Protein AF-A0A522GBX0-F1 (afdb_monomer_lite)

Radius of gyration: 20.33 Å; chains: 1; bounding box: 34×57×52 Å

Sequence (76 aa):
MTDTYHQHLPLFQEQPALINGIARSYVSGVERGQRNISLLNILRLAQALNLPLIALLEPPEQKESFRSRPTPVAIT

Foldseek 3Di:
DPDPDPDDDDQPPDDQQPLPDQDPVNVVCVVVVNDDDDLVVLVSVCVNVSHDSVVSVDDPPDPPPPPPPPDDDDDD

Structure (mmCIF, N/CA/C/O backbone):
data_AF-A0A522GBX0-F1
#
_entry.id   AF-A0A522GBX0-F1
#
loop_
_atom_site.group_PDB
_atom_site.id
_atom_site.type_symbol
_atom_site.label_atom_id
_atom_site.label_alt_id
_atom_site.label_comp_id
_atom_site.label_asym_id
_atom_site.label_entity_id
_atom_site.label_seq_id
_atom_site.pdbx_PDB_ins_code
_atom_site.Cartn_x
_atom_site.Cartn_y
_atom_site.Cartn_z
_atom_site.occupancy
_atom_site.B_iso_or_equiv
_atom_site.auth_seq_id
_atom_site.auth_comp_id
_atom_site.auth_asym_id
_atom_site.auth_atom_id
_atom_site.pdbx_PDB_model_num
ATOM 1 N N . MET A 1 1 ? -21.484 6.628 17.081 1.00 43.06 1 MET A N 1
ATOM 2 C CA . MET A 1 1 ? -21.597 6.129 15.690 1.00 43.06 1 MET A CA 1
ATOM 3 C C . MET A 1 1 ? -20.192 5.825 15.164 1.00 43.06 1 MET A C 1
ATOM 5 O O . MET A 1 1 ? -19.790 6.372 14.151 1.00 43.06 1 MET A O 1
ATOM 9 N N . THR A 1 2 ? -19.441 4.990 15.892 1.00 35.56 2 THR A N 1
ATOM 10 C CA . THR A 1 2 ? -18.061 4.559 15.587 1.00 35.56 2 THR A CA 1
ATOM 11 C C . THR A 1 2 ? -17.759 3.285 16.395 1.00 35.56 2 THR A C 1
ATOM 13 O O . THR A 1 2 ? -16.853 3.277 17.212 1.00 35.56 2 THR A O 1
ATOM 16 N N . ASP A 1 3 ? -18.559 2.227 16.240 1.00 39.75 3 ASP A N 1
ATOM 17 C CA . ASP A 1 3 ? -18.353 0.955 16.974 1.00 39.75 3 ASP A CA 1
ATOM 18 C C . ASP A 1 3 ? -18.326 -0.270 16.046 1.00 39.75 3 ASP A C 1
ATOM 20 O O . ASP A 1 3 ? -18.393 -1.414 16.482 1.00 39.75 3 ASP A O 1
ATOM 24 N N . THR A 1 4 ? -18.234 -0.064 14.731 1.00 46.72 4 THR A N 1
ATOM 25 C CA . THR A 1 4 ? -18.582 -1.112 13.758 1.00 46.72 4 THR A CA 1
ATOM 26 C C . THR A 1 4 ? -17.459 -1.429 12.772 1.00 46.72 4 THR A C 1
ATOM 28 O O . THR A 1 4 ? -17.718 -1.616 11.592 1.00 46.72 4 THR A O 1
ATOM 31 N N . TYR A 1 5 ? -16.205 -1.502 13.232 1.00 49.12 5 TYR A N 1
ATOM 32 C CA . TYR A 1 5 ? -15.101 -2.036 12.409 1.00 49.12 5 TYR A CA 1
ATOM 33 C C . TYR A 1 5 ? -14.352 -3.223 13.033 1.00 49.12 5 TYR A C 1
ATOM 35 O O . TYR A 1 5 ? -13.602 -3.891 12.330 1.00 49.12 5 TYR A O 1
ATOM 43 N N . HIS A 1 6 ? -14.591 -3.565 14.305 1.00 51.09 6 HIS A N 1
ATOM 44 C CA . HIS A 1 6 ? -13.811 -4.608 14.989 1.00 51.09 6 HIS A CA 1
ATOM 45 C C . HIS A 1 6 ? -14.388 -6.024 14.942 1.00 51.09 6 HIS A C 1
ATOM 47 O O . HIS A 1 6 ? -13.723 -6.951 15.391 1.00 51.09 6 HIS A O 1
ATOM 53 N N . GLN A 1 7 ? -15.613 -6.231 14.454 1.00 42.09 7 GLN A N 1
ATOM 54 C CA . GLN A 1 7 ? -16.299 -7.479 14.796 1.00 42.09 7 GLN A CA 1
ATOM 55 C C . GLN A 1 7 ? -16.175 -8.614 13.786 1.00 42.09 7 GLN A C 1
ATOM 57 O O . GLN A 1 7 ? -16.180 -9.747 14.242 1.00 42.09 7 GLN A O 1
ATOM 62 N N . HIS A 1 8 ? -16.033 -8.419 12.478 1.00 44.75 8 HIS A N 1
ATOM 63 C CA . HIS A 1 8 ? -15.987 -9.559 11.546 1.00 44.75 8 HIS A CA 1
ATOM 64 C C . HIS A 1 8 ? -14.942 -9.318 10.464 1.00 44.75 8 HIS A C 1
ATOM 66 O O . HIS A 1 8 ? -15.256 -8.869 9.365 1.00 44.75 8 HIS A O 1
ATOM 72 N N . LEU A 1 9 ? -13.685 -9.622 10.779 1.00 51.41 9 LEU A N 1
ATOM 73 C CA . LEU A 1 9 ? -12.687 -9.816 9.745 1.00 51.41 9 LEU A CA 1
ATOM 74 C C . LEU A 1 9 ? -12.773 -11.284 9.303 1.00 51.41 9 LEU A C 1
ATOM 76 O O . LEU A 1 9 ? -12.380 -12.159 10.077 1.00 51.41 9 LEU A O 1
ATOM 80 N N . PRO A 1 10 ? -13.346 -11.594 8.125 1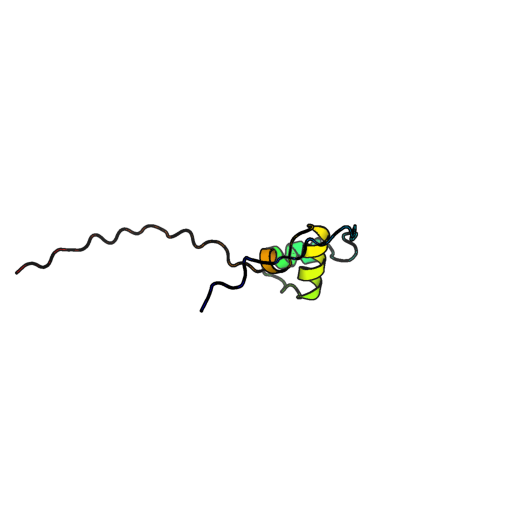.00 45.69 10 PRO A N 1
ATOM 81 C CA . PRO A 1 10 ? -13.401 -12.967 7.653 1.00 45.69 10 PRO A CA 1
ATOM 82 C C . PRO A 1 10 ? -11.970 -13.485 7.531 1.00 45.69 10 PRO A C 1
ATOM 84 O O . PRO A 1 10 ? -11.156 -12.936 6.788 1.00 45.69 10 PRO A O 1
ATOM 87 N N . LEU A 1 11 ? -11.674 -14.523 8.313 1.00 51.47 11 LEU A N 1
ATOM 88 C CA . LEU A 1 11 ? -10.444 -15.292 8.235 1.00 51.47 11 LEU A CA 1
ATOM 89 C C . LEU A 1 11 ? -10.315 -15.781 6.793 1.00 51.47 11 LEU A C 1
ATOM 91 O O . LEU A 1 11 ? -11.096 -16.623 6.346 1.00 51.47 11 LEU A O 1
ATOM 95 N N . PHE A 1 12 ? -9.377 -15.197 6.050 1.00 50.78 12 PHE A N 1
ATOM 96 C CA . PHE A 1 12 ? -9.083 -15.606 4.686 1.00 50.78 12 PHE A CA 1
ATOM 97 C C . PHE A 1 12 ? -8.377 -16.958 4.778 1.00 50.78 12 PHE A C 1
ATOM 99 O O . PHE A 1 12 ? -7.171 -17.036 4.991 1.00 50.78 12 PHE A O 1
ATOM 106 N N . GLN A 1 13 ? -9.164 -18.031 4.741 1.00 47.22 13 GLN A N 1
ATOM 107 C CA . GLN A 1 13 ? -8.642 -19.387 4.736 1.00 47.22 13 GLN A CA 1
ATOM 108 C C . GLN A 1 13 ? -7.873 -19.602 3.428 1.00 47.22 13 GLN A C 1
ATOM 110 O O . GLN A 1 13 ? -8.446 -19.537 2.343 1.00 47.22 13 GLN A O 1
ATOM 115 N N . GLU A 1 14 ? -6.566 -19.814 3.582 1.00 60.78 14 GLU A N 1
ATOM 116 C CA . GLU A 1 14 ? -5.646 -20.446 2.638 1.00 60.78 14 GLU A CA 1
ATOM 117 C C . GLU A 1 14 ? -5.730 -19.960 1.179 1.00 60.78 14 GLU A C 1
ATOM 119 O O . GLU A 1 14 ? -6.312 -20.618 0.318 1.00 60.78 14 GLU A O 1
ATOM 124 N N . GLN A 1 15 ? -5.034 -18.867 0.848 1.00 50.06 15 GLN A N 1
ATOM 125 C CA . GLN A 1 15 ? -4.445 -18.757 -0.491 1.00 50.06 15 GLN A CA 1
ATOM 126 C C . GLN A 1 15 ? -2.975 -18.344 -0.389 1.00 50.06 15 GLN A C 1
ATOM 128 O O . GLN A 1 15 ? -2.688 -17.212 0.006 1.00 50.06 15 GLN A O 1
ATOM 133 N N . PRO A 1 16 ? -2.032 -19.227 -0.767 1.00 53.47 16 PRO A N 1
ATOM 134 C CA . PRO A 1 16 ? -0.627 -18.877 -0.888 1.00 53.47 16 PRO A CA 1
ATOM 135 C C . PRO A 1 16 ? -0.469 -17.992 -2.128 1.00 53.47 16 PRO A C 1
ATOM 137 O O . PRO A 1 16 ? -0.180 -18.455 -3.232 1.00 53.47 16 PRO A O 1
ATOM 140 N N . ALA A 1 17 ? -0.715 -16.696 -1.965 1.00 50.19 17 ALA A N 1
ATOM 141 C CA . ALA A 1 17 ? -0.501 -15.724 -3.018 1.00 50.19 17 ALA A CA 1
ATOM 142 C C . ALA A 1 17 ? 0.994 -15.413 -3.058 1.00 50.19 17 ALA A C 1
ATOM 144 O O . ALA A 1 17 ? 1.508 -14.616 -2.273 1.00 50.19 17 ALA A O 1
ATOM 145 N N . LEU A 1 18 ? 1.695 -16.083 -3.976 1.00 48.25 18 LEU A N 1
ATOM 146 C CA . LEU A 1 18 ? 3.013 -15.675 -4.441 1.00 48.25 18 LEU A CA 1
ATOM 147 C C . LEU A 1 18 ? 3.082 -14.143 -4.488 1.00 48.25 18 LEU A C 1
ATOM 149 O O . LEU A 1 18 ? 2.188 -13.490 -5.031 1.00 48.25 18 LEU A O 1
ATOM 153 N N . ILE A 1 19 ? 4.181 -13.585 -3.986 1.00 53.59 19 ILE A N 1
ATOM 154 C CA . ILE A 1 19 ? 4.559 -12.175 -4.124 1.00 53.59 19 ILE A CA 1
ATOM 155 C C . ILE A 1 19 ? 4.917 -11.902 -5.601 1.00 53.59 19 ILE A C 1
ATOM 157 O O . ILE A 1 19 ? 6.015 -11.476 -5.943 1.00 53.59 19 ILE A O 1
ATOM 161 N N . ASN A 1 20 ? 4.024 -12.223 -6.530 1.00 60.28 20 ASN A N 1
ATOM 162 C CA . ASN A 1 20 ? 4.269 -12.139 -7.956 1.00 60.28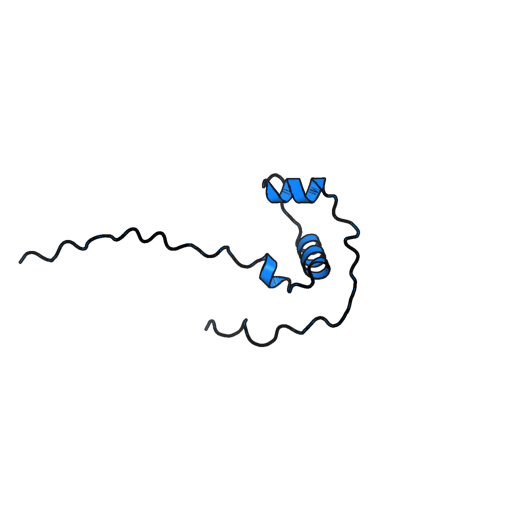 20 ASN A CA 1
ATOM 163 C C . ASN A 1 20 ? 3.756 -10.796 -8.464 1.00 60.28 20 ASN A C 1
ATOM 165 O O . ASN A 1 20 ? 2.564 -10.615 -8.707 1.00 60.28 20 ASN A O 1
ATOM 169 N N . GLY A 1 21 ? 4.682 -9.855 -8.657 1.00 68.25 21 GLY A N 1
ATOM 170 C CA . GLY A 1 21 ? 4.453 -8.715 -9.549 1.00 68.25 21 GLY A CA 1
ATOM 171 C C . GLY A 1 21 ? 4.763 -7.328 -8.996 1.00 68.25 21 GLY A C 1
ATOM 172 O O . GLY A 1 21 ? 4.568 -6.358 -9.726 1.00 68.25 21 GLY A O 1
ATOM 173 N N . ILE A 1 22 ? 5.261 -7.191 -7.761 1.00 82.06 22 ILE A N 1
ATOM 174 C CA . ILE A 1 22 ? 5.731 -5.893 -7.253 1.00 82.06 22 ILE A CA 1
ATOM 175 C C . ILE A 1 22 ? 7.259 -5.890 -7.220 1.00 82.06 22 ILE A C 1
ATOM 177 O O . ILE A 1 22 ? 7.887 -6.589 -6.430 1.00 82.06 22 ILE A O 1
ATOM 181 N N . ALA A 1 23 ? 7.872 -5.092 -8.095 1.00 86.62 23 ALA A N 1
ATOM 182 C CA . ALA A 1 23 ? 9.320 -4.940 -8.114 1.00 86.62 23 ALA A CA 1
ATOM 183 C C . ALA A 1 23 ? 9.814 -4.312 -6.802 1.00 86.62 23 ALA A C 1
ATOM 185 O O . ALA A 1 23 ? 9.261 -3.314 -6.336 1.00 86.62 23 ALA A O 1
ATOM 186 N N . ARG A 1 24 ? 10.922 -4.822 -6.252 1.00 86.00 24 ARG A N 1
ATOM 187 C CA . ARG A 1 24 ? 11.558 -4.252 -5.050 1.00 86.00 24 ARG A CA 1
ATOM 188 C C . ARG A 1 24 ? 11.839 -2.752 -5.196 1.00 86.00 24 ARG A C 1
ATOM 190 O O . ARG A 1 24 ? 11.610 -1.989 -4.269 1.00 86.00 24 ARG A O 1
ATOM 197 N N . SER A 1 25 ? 12.274 -2.315 -6.380 1.00 89.75 25 SER A N 1
ATOM 198 C CA . SER A 1 25 ? 12.516 -0.899 -6.687 1.00 89.75 25 SER A CA 1
ATOM 199 C C . SER A 1 25 ? 11.252 -0.036 -6.616 1.00 89.75 25 SER A C 1
ATOM 201 O O . SER A 1 25 ? 11.336 1.131 -6.232 1.00 89.75 25 SER A O 1
ATOM 203 N N . TYR A 1 26 ? 10.087 -0.598 -6.951 1.00 90.38 26 TYR A N 1
ATOM 204 C CA . TYR A 1 26 ? 8.801 0.075 -6.795 1.00 90.38 26 TYR A CA 1
ATOM 205 C C . TYR A 1 26 ? 8.450 0.232 -5.313 1.00 90.38 26 TYR A C 1
ATOM 207 O O . TYR A 1 26 ? 8.154 1.350 -4.899 1.00 90.38 26 TYR A O 1
ATOM 215 N N . VAL A 1 27 ? 8.569 -0.841 -4.516 1.00 88.50 27 VAL A N 1
ATOM 216 C CA . VAL A 1 27 ? 8.330 -0.803 -3.057 1.00 88.50 27 VAL A CA 1
ATOM 217 C C . VAL A 1 27 ? 9.225 0.237 -2.393 1.00 88.50 27 VAL A C 1
ATOM 219 O O . VAL A 1 27 ? 8.727 1.139 -1.730 1.00 88.50 27 VAL A O 1
ATOM 222 N N . SER A 1 28 ? 10.530 0.209 -2.670 1.00 91.19 28 SER A N 1
ATOM 223 C CA . SER A 1 28 ? 11.453 1.187 -2.089 1.00 91.19 28 SER A CA 1
ATOM 224 C C . SER A 1 28 ? 11.168 2.626 -2.540 1.00 91.19 28 SER A C 1
A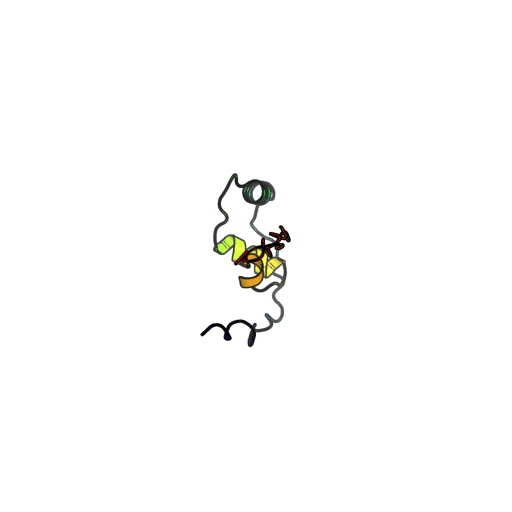TOM 226 O O . SER A 1 28 ? 11.479 3.571 -1.822 1.00 91.19 28 SER A O 1
ATOM 228 N N . GLY A 1 29 ? 10.593 2.827 -3.730 1.00 95.69 29 GLY A N 1
ATOM 229 C CA . GLY A 1 29 ? 10.119 4.140 -4.171 1.00 95.69 29 GLY A CA 1
ATOM 230 C C . GLY A 1 29 ? 8.887 4.617 -3.396 1.00 95.69 29 GLY A C 1
ATOM 231 O O . GLY A 1 29 ? 8.800 5.801 -3.083 1.00 95.69 29 GLY A O 1
ATOM 232 N N . VAL A 1 30 ? 7.969 3.706 -3.061 1.00 92.75 30 VAL A N 1
ATOM 233 C CA . VAL A 1 30 ? 6.795 3.991 -2.220 1.00 92.75 30 VAL A CA 1
ATOM 234 C C . VAL A 1 30 ? 7.220 4.352 -0.798 1.00 92.75 30 VAL A C 1
ATOM 236 O O . VAL A 1 30 ? 6.817 5.396 -0.298 1.00 92.75 30 VAL A O 1
ATOM 239 N N . GLU A 1 31 ? 8.086 3.552 -0.174 1.00 90.88 31 GLU A N 1
ATOM 240 C CA . GLU A 1 31 ? 8.556 3.776 1.206 1.00 90.88 31 GLU A CA 1
ATOM 241 C C . GLU A 1 31 ? 9.263 5.128 1.381 1.00 90.88 31 GLU A C 1
ATOM 243 O O . GLU A 1 31 ? 9.159 5.763 2.425 1.00 90.88 31 GLU A O 1
ATOM 248 N N . ARG A 1 32 ? 9.960 5.602 0.340 1.00 95.88 32 ARG A N 1
ATOM 249 C CA . ARG A 1 32 ? 10.616 6.921 0.324 1.00 95.88 32 ARG A CA 1
ATOM 250 C C . ARG A 1 32 ? 9.695 8.072 -0.096 1.00 95.88 32 ARG A C 1
ATOM 252 O O . ARG A 1 32 ? 10.182 9.183 -0.287 1.00 95.88 32 ARG A O 1
ATOM 259 N N . GLY A 1 33 ? 8.408 7.818 -0.333 1.00 94.12 33 GLY A N 1
ATOM 260 C CA . GLY A 1 33 ? 7.453 8.828 -0.804 1.00 94.12 33 GLY A CA 1
ATOM 261 C C . GLY A 1 33 ? 7.694 9.316 -2.239 1.00 94.12 33 GLY A C 1
ATOM 262 O O . GLY A 1 33 ? 7.144 10.332 -2.649 1.00 94.12 33 GLY A O 1
ATOM 263 N N . GLN A 1 34 ? 8.511 8.612 -3.028 1.00 97.38 34 GLN A N 1
ATOM 264 C CA . GLN A 1 34 ? 8.807 8.966 -4.423 1.00 97.38 34 GLN A CA 1
ATOM 265 C C . GLN A 1 34 ? 7.725 8.481 -5.397 1.00 97.38 34 GLN A C 1
ATOM 267 O O . GLN A 1 34 ? 7.693 8.904 -6.553 1.00 97.38 34 GLN A O 1
ATOM 272 N N . ARG A 1 35 ? 6.874 7.542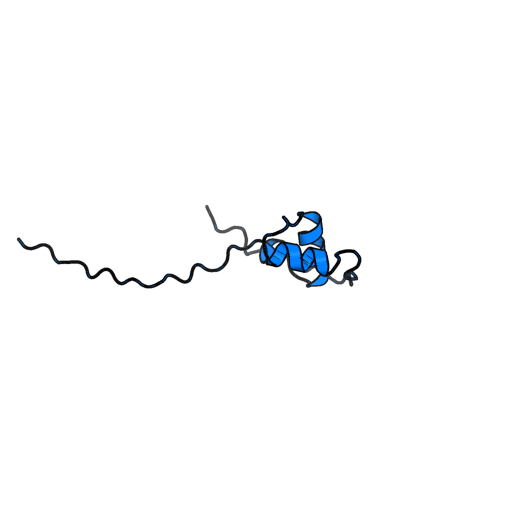 -4.969 1.00 94.00 35 ARG A N 1
ATOM 273 C CA . ARG A 1 35 ? 5.763 6.996 -5.756 1.00 94.00 35 ARG A CA 1
ATOM 274 C C . ARG A 1 35 ? 4.555 6.773 -4.860 1.00 94.00 35 ARG A C 1
ATOM 276 O O . ARG A 1 35 ? 4.694 6.270 -3.753 1.00 94.00 35 ARG A O 1
ATOM 283 N N . ASN A 1 36 ? 3.371 7.042 -5.395 1.00 94.00 36 ASN A N 1
ATOM 284 C CA . ASN A 1 36 ? 2.126 6.638 -4.754 1.00 94.00 36 ASN A CA 1
ATOM 285 C C . ASN A 1 36 ? 1.868 5.152 -5.019 1.00 94.00 36 ASN A C 1
ATOM 287 O O . ASN A 1 36 ? 2.016 4.671 -6.151 1.00 94.00 36 ASN A O 1
ATOM 291 N N . ILE A 1 37 ? 1.471 4.426 -3.977 1.00 92.50 37 ILE A N 1
ATOM 292 C CA . ILE A 1 37 ? 1.051 3.036 -4.113 1.00 92.50 37 ILE A CA 1
ATOM 293 C C . ILE A 1 37 ? -0.394 2.962 -4.618 1.00 92.50 37 ILE A C 1
ATOM 295 O O . ILE A 1 37 ? -1.247 3.744 -4.207 1.00 92.50 37 ILE A O 1
ATOM 299 N N . SER A 1 38 ? -0.675 2.038 -5.539 1.00 91.19 38 SER A N 1
ATOM 300 C CA . SER A 1 38 ? -2.043 1.785 -6.002 1.00 91.19 38 SER A CA 1
ATOM 301 C C . SER A 1 38 ? -2.790 0.867 -5.034 1.00 91.19 38 SER A C 1
ATOM 303 O O . SER A 1 38 ? -2.187 -0.009 -4.413 1.00 91.19 38 SER A O 1
ATOM 305 N N . LEU A 1 39 ? -4.119 0.989 -4.969 1.00 90.69 39 LEU A N 1
ATOM 306 C CA . LEU A 1 39 ? -4.955 0.123 -4.129 1.00 90.69 39 LEU A CA 1
ATOM 307 C C . LEU A 1 39 ? -4.784 -1.367 -4.465 1.00 90.69 39 LEU A C 1
ATOM 309 O O . LEU A 1 39 ? -4.727 -2.202 -3.569 1.00 90.69 39 LEU A O 1
ATOM 313 N N . LEU A 1 40 ? -4.624 -1.701 -5.7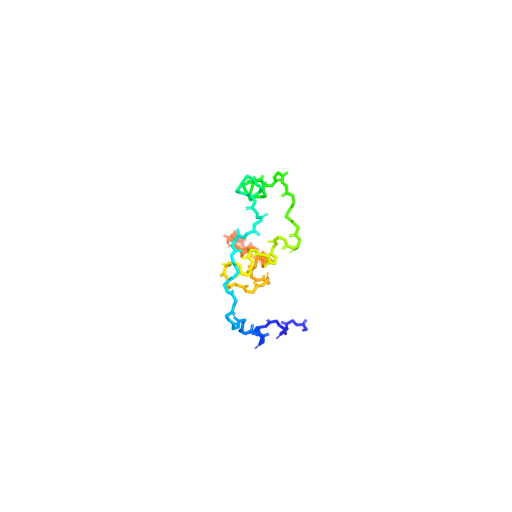51 1.00 89.00 40 LEU A N 1
ATOM 314 C CA . LEU A 1 40 ? -4.367 -3.074 -6.193 1.00 89.00 40 LEU A CA 1
ATOM 315 C C . LEU A 1 40 ? -3.052 -3.626 -5.624 1.00 89.00 40 LEU A C 1
ATOM 317 O O . LEU A 1 40 ? -2.979 -4.798 -5.263 1.00 89.00 40 LEU A O 1
ATOM 321 N N . ASN A 1 41 ? -2.015 -2.792 -5.527 1.00 89.31 41 ASN A N 1
ATOM 322 C CA . ASN A 1 41 ? -0.746 -3.200 -4.931 1.00 89.31 41 ASN A CA 1
ATOM 323 C C . ASN A 1 41 ? -0.847 -3.320 -3.408 1.00 89.31 41 ASN A C 1
ATOM 325 O O . ASN A 1 41 ? -0.246 -4.233 -2.854 1.00 89.31 41 ASN A O 1
ATOM 329 N N . ILE A 1 42 ? -1.649 -2.484 -2.743 1.00 90.62 42 ILE A N 1
ATOM 330 C CA . ILE A 1 42 ? -1.935 -2.643 -1.309 1.00 90.62 42 ILE A CA 1
ATOM 331 C C . ILE A 1 42 ? -2.684 -3.964 -1.062 1.00 90.62 42 ILE A C 1
ATOM 333 O O . ILE A 1 42 ? -2.312 -4.710 -0.164 1.00 90.62 42 ILE A O 1
ATOM 337 N N . LEU A 1 43 ? -3.669 -4.317 -1.899 1.00 88.62 43 LEU A N 1
ATOM 338 C CA . LEU A 1 43 ? -4.381 -5.598 -1.803 1.00 88.62 43 LEU A CA 1
ATOM 339 C C . LEU A 1 43 ? -3.442 -6.799 -1.980 1.00 88.62 43 LEU A C 1
ATOM 341 O O . LEU A 1 43 ? -3.506 -7.749 -1.205 1.00 88.62 43 LEU A O 1
ATOM 345 N N . ARG A 1 44 ? -2.538 -6.739 -2.963 1.00 86.00 44 ARG A N 1
ATOM 346 C CA . ARG A 1 44 ? -1.518 -7.780 -3.177 1.00 86.00 44 ARG A CA 1
ATOM 347 C C . ARG A 1 44 ? -0.574 -7.913 -1.983 1.00 86.00 44 ARG A C 1
ATOM 349 O O . ARG A 1 44 ? -0.229 -9.030 -1.615 1.00 86.00 44 ARG A O 1
ATOM 356 N N . LEU A 1 45 ? -0.166 -6.795 -1.379 1.00 85.88 45 LEU A N 1
ATOM 357 C CA . LEU A 1 45 ? 0.659 -6.802 -0.168 1.00 85.88 45 LEU A CA 1
ATOM 358 C C . LEU A 1 45 ? -0.099 -7.404 1.018 1.00 85.88 45 LEU A C 1
ATOM 360 O O . LEU A 1 45 ? 0.456 -8.247 1.709 1.00 85.88 45 LEU A O 1
ATOM 364 N N . ALA A 1 46 ? -1.364 -7.035 1.217 1.00 88.50 46 ALA A N 1
ATOM 365 C CA . ALA A 1 46 ? -2.210 -7.598 2.268 1.00 88.50 46 ALA A CA 1
ATOM 366 C C . ALA A 1 46 ? -2.338 -9.125 2.130 1.00 88.50 46 ALA A C 1
ATOM 368 O O . ALA A 1 46 ? -2.097 -9.851 3.090 1.00 88.50 46 ALA A O 1
ATOM 369 N N . GLN A 1 47 ? -2.604 -9.617 0.914 1.00 84.69 47 GLN A N 1
ATOM 370 C CA . GLN A 1 47 ? -2.650 -11.053 0.612 1.00 84.69 47 GLN A CA 1
ATOM 371 C C . GLN A 1 47 ? -1.310 -11.749 0.884 1.00 84.69 47 GLN A C 1
ATOM 373 O O . GLN A 1 47 ? -1.282 -12.782 1.545 1.00 84.69 47 GLN A O 1
ATOM 378 N N . ALA A 1 48 ? -0.200 -11.170 0.419 1.00 82.31 48 ALA A N 1
ATOM 379 C CA . ALA A 1 48 ? 1.139 -11.724 0.621 1.00 82.31 48 ALA A CA 1
ATOM 380 C C . ALA A 1 48 ? 1.554 -11.773 2.102 1.00 82.31 48 ALA A C 1
ATOM 382 O O . ALA A 1 48 ? 2.289 -12.669 2.509 1.00 82.31 48 ALA A O 1
ATOM 383 N N . LEU A 1 49 ? 1.093 -10.808 2.900 1.00 84.12 49 LEU A N 1
ATOM 384 C CA . LEU A 1 49 ? 1.366 -10.719 4.335 1.00 84.12 49 LEU A CA 1
ATOM 385 C C . LEU A 1 49 ? 0.352 -11.499 5.185 1.00 84.12 49 LEU A C 1
ATOM 387 O O . LEU A 1 49 ? 0.499 -11.536 6.404 1.00 84.12 49 LEU A O 1
ATOM 391 N N . ASN A 1 50 ? -0.665 -12.105 4.563 1.00 83.62 50 ASN A N 1
ATOM 392 C CA . ASN A 1 50 ? -1.817 -12.697 5.242 1.00 83.62 50 ASN A CA 1
ATOM 393 C C . ASN A 1 50 ? -2.457 -11.741 6.271 1.00 83.62 50 ASN A C 1
ATOM 395 O O . ASN A 1 50 ? -2.809 -12.123 7.387 1.00 83.62 50 ASN A O 1
ATOM 399 N N . LEU A 1 51 ? -2.566 -10.468 5.891 1.00 85.44 51 LEU A N 1
ATOM 400 C CA . LEU A 1 51 ? -3.184 -9.416 6.685 1.00 85.44 51 LEU A CA 1
ATOM 401 C C . LEU A 1 51 ? -4.472 -8.945 6.016 1.00 85.44 51 LEU A C 1
ATOM 403 O O . LEU A 1 51 ? -4.590 -8.967 4.786 1.00 85.44 51 LEU A O 1
ATOM 407 N N . PRO A 1 52 ? -5.441 -8.444 6.792 1.00 87.06 52 PRO A N 1
ATOM 408 C CA . PRO A 1 52 ? -6.527 -7.695 6.195 1.00 87.06 52 PRO A CA 1
ATOM 409 C C . PRO A 1 52 ? -6.021 -6.411 5.549 1.00 87.06 52 PRO A C 1
ATOM 411 O O . PRO A 1 52 ? -5.117 -5.751 6.058 1.00 87.06 52 PRO A O 1
ATOM 414 N N . LEU A 1 53 ? -6.686 -6.000 4.469 1.00 87.31 53 LEU A N 1
ATOM 415 C CA . LEU A 1 53 ? -6.372 -4.758 3.763 1.00 87.31 53 LEU A CA 1
ATOM 416 C C . LEU A 1 53 ? -6.366 -3.535 4.695 1.00 87.31 53 LEU A C 1
ATOM 418 O O . LEU A 1 53 ? -5.511 -2.667 4.552 1.00 87.31 53 LEU A O 1
ATOM 422 N N . ILE A 1 54 ? -7.305 -3.480 5.648 1.00 90.25 54 ILE A N 1
ATOM 423 C CA . ILE A 1 54 ? -7.453 -2.340 6.559 1.00 90.25 54 ILE A CA 1
ATOM 424 C C . ILE A 1 54 ? -6.217 -2.130 7.439 1.00 90.25 54 ILE A C 1
ATOM 426 O O . ILE A 1 54 ? -5.841 -0.986 7.657 1.00 90.25 54 ILE A O 1
ATOM 430 N N . ALA A 1 55 ? -5.515 -3.199 7.832 1.00 89.06 55 ALA A N 1
ATOM 431 C CA . ALA A 1 55 ? -4.315 -3.095 8.663 1.00 89.06 55 ALA A CA 1
ATOM 432 C C . ALA A 1 55 ? -3.159 -2.361 7.958 1.00 89.06 55 ALA A C 1
ATOM 434 O O . ALA A 1 55 ? -2.282 -1.817 8.618 1.00 89.06 55 ALA A O 1
ATOM 435 N N . LEU A 1 56 ? -3.152 -2.308 6.619 1.00 88.94 56 LEU A N 1
ATOM 436 C CA . LEU A 1 56 ? -2.171 -1.530 5.848 1.00 88.94 56 LEU A CA 1
ATOM 437 C C . LEU A 1 56 ? -2.577 -0.062 5.645 1.00 88.94 56 LEU A C 1
ATOM 439 O O . LEU A 1 56 ? -1.799 0.716 5.095 1.00 88.94 56 LEU A O 1
ATOM 443 N N . LEU A 1 57 ? -3.801 0.303 6.029 1.00 89.88 57 LEU A N 1
ATOM 444 C CA . LEU A 1 57 ? -4.378 1.639 5.857 1.00 89.88 57 LEU A CA 1
ATOM 445 C C . LEU A 1 57 ? -4.656 2.340 7.190 1.00 89.88 57 LEU A C 1
ATOM 447 O O . LEU A 1 57 ? -5.071 3.500 7.187 1.00 89.88 57 LEU A O 1
ATOM 451 N N . GLU A 1 58 ? -4.445 1.656 8.314 1.00 86.56 58 GLU A N 1
ATOM 452 C CA . GLU A 1 58 ? -4.566 2.258 9.634 1.00 86.56 58 GLU A CA 1
ATOM 453 C C . GLU A 1 58 ? -3.559 3.411 9.779 1.00 86.56 58 GLU A C 1
ATOM 455 O O . GLU A 1 58 ? -2.376 3.253 9.452 1.00 86.56 58 GLU A O 1
ATOM 460 N N . PRO A 1 59 ? -4.008 4.600 10.227 1.00 81.69 59 PRO A N 1
ATOM 461 C CA . PRO A 1 59 ? -3.093 5.695 10.489 1.00 81.69 59 PRO A CA 1
ATOM 462 C C . PRO A 1 59 ? -2.116 5.275 11.593 1.00 81.69 59 PRO A C 1
ATOM 464 O O . PRO A 1 59 ? -2.518 4.586 12.533 1.00 81.69 59 PRO A O 1
ATOM 467 N N . PRO A 1 60 ? -0.841 5.697 11.519 1.00 75.69 60 PRO A N 1
ATOM 468 C CA . PRO A 1 60 ? 0.103 5.406 12.585 1.00 75.69 60 PRO A CA 1
ATOM 469 C C . PRO A 1 60 ? -0.437 5.968 13.902 1.00 75.69 60 PRO A C 1
ATOM 471 O O . PRO A 1 60 ? -0.961 7.086 13.924 1.00 75.69 60 PRO A O 1
ATOM 474 N N . GLU A 1 61 ? -0.293 5.210 14.992 1.00 75.88 61 GLU A N 1
ATOM 475 C CA . GLU A 1 61 ? -0.652 5.701 16.320 1.00 75.88 61 GLU A CA 1
ATOM 476 C C . GLU A 1 61 ? 0.036 7.046 16.559 1.00 75.88 61 GLU A C 1
ATOM 478 O O . GLU A 1 61 ? 1.268 7.165 16.534 1.00 75.88 61 GLU A O 1
ATOM 483 N N . GLN A 1 62 ? -0.768 8.084 16.780 1.00 64.19 62 GLN A N 1
ATOM 484 C CA . GLN A 1 62 ? -0.245 9.355 17.239 1.00 64.19 62 GLN A CA 1
ATOM 485 C C . GLN A 1 62 ? 0.236 9.123 18.667 1.00 64.19 62 GLN A C 1
ATOM 487 O O . GLN A 1 62 ? -0.561 9.077 19.600 1.00 64.19 62 GLN A O 1
ATOM 492 N N . LYS A 1 63 ? 1.548 8.943 18.849 1.00 56.69 63 LYS A N 1
ATOM 493 C CA . LYS A 1 63 ? 2.142 9.041 20.181 1.00 56.69 63 LYS A CA 1
ATOM 494 C C . LYS A 1 63 ? 1.876 10.458 20.662 1.00 56.69 63 LYS A C 1
ATOM 496 O O . LYS A 1 63 ? 2.565 11.382 20.234 1.00 56.69 63 LYS A O 1
ATOM 501 N N . GLU A 1 64 ? 0.858 10.613 21.505 1.00 56.16 64 GLU A N 1
ATOM 502 C CA . GLU A 1 64 ? 0.566 11.834 22.243 1.00 56.16 64 GLU A CA 1
ATOM 503 C C . GLU A 1 64 ? 1.870 12.252 22.930 1.00 56.16 64 GLU A C 1
ATOM 505 O O . GLU A 1 64 ? 2.296 11.683 23.938 1.00 56.16 64 GLU A O 1
ATOM 510 N N . SER A 1 65 ? 2.587 13.204 22.334 1.00 53.44 65 SER A N 1
ATOM 511 C CA . SER A 1 65 ? 3.686 13.848 23.023 1.00 53.44 65 SER A CA 1
ATOM 512 C C . SER A 1 65 ? 3.021 14.617 24.152 1.00 53.44 65 SER A C 1
ATOM 514 O O . SER A 1 65 ? 2.435 15.669 23.895 1.00 53.44 65 SER A O 1
ATOM 516 N N . PHE A 1 66 ? 3.059 14.074 25.371 1.00 56.19 66 PHE A N 1
ATOM 517 C CA . PHE A 1 66 ? 2.639 14.749 26.596 1.00 56.19 66 PHE A CA 1
ATOM 518 C C . PHE A 1 66 ? 3.477 16.024 26.774 1.00 56.19 66 PHE A C 1
ATOM 520 O O . PHE A 1 66 ? 4.413 16.091 27.566 1.00 56.19 66 PHE A O 1
ATOM 527 N N . ARG A 1 67 ? 3.152 17.070 26.015 1.00 58.72 67 ARG A N 1
ATOM 528 C CA . ARG A 1 67 ? 3.460 18.447 26.364 1.00 58.72 67 ARG A CA 1
ATOM 529 C C . ARG A 1 67 ? 2.438 18.814 27.420 1.00 58.72 67 ARG A C 1
ATOM 531 O O . ARG A 1 67 ? 1.388 19.374 27.120 1.00 58.72 67 ARG A O 1
ATOM 538 N N . SER A 1 68 ? 2.751 18.446 28.655 1.00 56.19 68 SER A N 1
ATOM 539 C CA . SER A 1 68 ? 2.145 18.996 29.857 1.00 56.19 68 SER A CA 1
ATOM 540 C C . SER A 1 68 ? 2.129 20.518 29.713 1.00 56.19 68 SER A C 1
ATOM 542 O O . SER A 1 68 ? 3.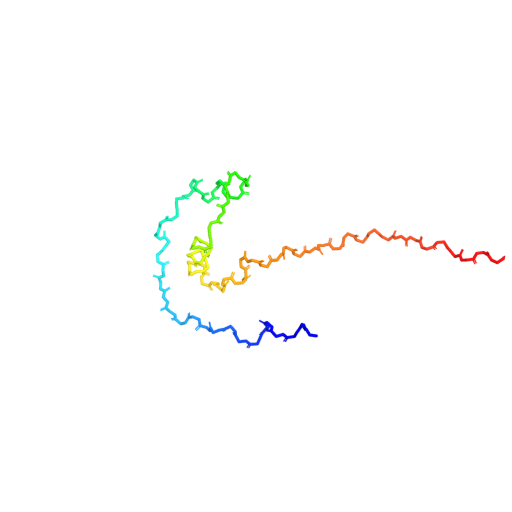157 21.177 29.845 1.00 56.19 68 SER A O 1
ATOM 544 N N . ARG A 1 69 ? 0.969 21.094 29.391 1.00 54.72 69 ARG A N 1
ATOM 545 C CA . ARG A 1 69 ? 0.721 22.502 29.688 1.00 54.72 69 ARG A CA 1
ATOM 546 C C . ARG A 1 69 ? 0.436 22.554 31.188 1.00 54.72 69 ARG A C 1
ATOM 548 O O . ARG A 1 69 ? -0.611 22.047 31.585 1.00 54.72 69 ARG A O 1
ATOM 555 N N . PRO A 1 70 ? 1.315 23.111 32.039 1.00 55.94 70 PRO A N 1
ATOM 556 C CA . PRO A 1 70 ? 0.879 23.473 33.375 1.00 55.94 70 PRO A CA 1
ATOM 557 C C . PRO A 1 70 ? -0.200 24.548 33.217 1.00 55.94 70 PRO A C 1
ATOM 559 O O . PRO A 1 70 ? 0.023 25.561 32.557 1.00 55.94 70 PRO A O 1
ATOM 562 N N . THR A 1 71 ? -1.386 24.309 33.766 1.00 58.81 71 THR A N 1
ATOM 563 C CA . THR A 1 71 ? -2.419 25.335 33.928 1.00 58.81 71 THR A CA 1
ATOM 564 C C . THR A 1 71 ? -1.928 26.373 34.936 1.00 58.81 71 THR A C 1
ATOM 566 O O . THR A 1 71 ? -1.690 25.995 36.087 1.00 58.81 71 THR A O 1
ATOM 569 N N . PRO A 1 72 ? -1.817 27.669 34.595 1.00 59.22 72 PRO A N 1
ATOM 570 C CA . PRO A 1 72 ? -1.786 28.697 35.617 1.00 59.22 72 PRO A CA 1
ATOM 571 C C . PRO A 1 72 ? -3.217 28.923 36.111 1.00 59.22 72 PRO A C 1
ATOM 573 O O . PRO A 1 72 ? -4.123 29.253 35.348 1.00 59.22 72 PRO A O 1
ATOM 576 N N . VAL A 1 73 ? -3.366 28.661 37.404 1.00 58.91 73 VAL A N 1
ATOM 577 C CA . VAL A 1 73 ? -4.510 28.878 38.291 1.00 58.91 73 VAL A CA 1
ATOM 578 C C . VAL A 1 73 ? -5.137 30.264 38.100 1.00 58.91 73 VAL A C 1
ATOM 580 O O . VAL A 1 73 ? -4.426 31.254 37.938 1.00 58.91 73 VAL A O 1
ATOM 583 N N . ALA A 1 74 ? -6.471 30.335 38.161 1.00 58.88 74 ALA A N 1
ATOM 584 C CA . ALA A 1 74 ? -7.198 31.597 38.256 1.00 58.88 74 ALA A CA 1
ATOM 585 C C . ALA A 1 74 ? -6.779 32.334 39.539 1.00 58.88 74 ALA A C 1
ATOM 587 O O . ALA A 1 74 ? -7.070 31.878 40.643 1.00 58.88 74 ALA A O 1
ATOM 588 N N . ILE A 1 75 ? -6.085 33.460 39.391 1.00 55.91 75 ILE A N 1
ATOM 589 C CA . ILE A 1 75 ? -5.875 34.420 40.476 1.00 55.91 75 ILE A CA 1
ATOM 590 C C . ILE A 1 75 ? -7.103 35.335 40.510 1.00 55.91 75 ILE A C 1
ATOM 592 O O . ILE A 1 75 ? -7.376 36.035 39.535 1.00 55.91 75 ILE A O 1
ATOM 596 N N . THR A 1 76 ? -7.874 35.217 41.595 1.00 62.56 76 THR A N 1
ATOM 597 C CA . THR A 1 76 ? -8.946 36.144 42.003 1.00 62.56 76 THR A CA 1
ATOM 598 C C . THR A 1 76 ? -8.337 37.375 42.654 1.00 62.56 76 THR A C 1
ATOM 600 O O . THR A 1 76 ? -7.313 37.199 43.354 1.00 62.56 76 THR A O 1
#

Secondary structure (DSSP, 8-state):
----SSS-------------S--HHHHHHHHTTSSPPPHHHHHHHHHHTT--GGGGTSPPP--------PPP----

pLDDT: mean 71.63, std 18.59, range [35.56, 97.38]